Protein AF-A0A2R8YCK4-F1 (afdb_monomer)

Sequence (81 aa):
MGLQACLLGLFALILSGKCSYSPEPDQRRTLPPGWVSLGRADPEEELSLTFALRQQNVERLSELVQAVSDPSSPQYGAFWD

Solvent-accessible surface area (backbone atoms only — not comparable to full-atom values): 5725 Å² total; per-residue (Å²): 123,67,67,62,53,50,53,52,53,52,52,56,58,66,67,63,62,78,83,80,83,65,97,61,81,82,62,84,84,70,84,58,91,95,66,79,88,91,73,81,79,62,93,86,61,88,77,93,81,87,82,88,73,92,82,75,65,62,69,59,49,52,54,48,52,50,39,28,67,34,87,87,37,96,43,41,75,65,75,83,135

Radius of gyration: 25.92 Å; Cα contacts (8 Å, |Δi|>4): 15; chains: 1; bounding box: 75×28×49 Å

Organism: Homo sapiens (NCBI:txid9606)

Foldseek 3Di:
DPPVVVVVVVVVVVVPPPPDDDPCPPDDPDDDPPDDDPDDDDPPDDDDDDDDDDDPPVVVVVVVCCQCPDPVHPNDVVDDD

Structure (mmCIF, N/CA/C/O backbone):
data_AF-A0A2R8YCK4-F1
#
_entry.id   AF-A0A2R8YCK4-F1
#
loop_
_atom_site.group_PDB
_atom_site.id
_atom_site.type_symbol
_atom_site.label_atom_id
_atom_site.label_alt_id
_atom_site.label_comp_id
_atom_site.label_asym_id
_atom_site.label_entity_id
_atom_site.label_seq_id
_atom_site.pdbx_PDB_ins_code
_atom_site.Cartn_x
_atom_site.Cartn_y
_atom_site.Cartn_z
_atom_site.occupancy
_atom_site.B_iso_or_equiv
_atom_site.auth_seq_id
_atom_site.auth_comp_id
_atom_site.auth_asym_id
_atom_site.auth_atom_id
_atom_site.pdbx_PDB_model_num
ATOM 1 N N . MET A 1 1 ? 55.121 6.742 11.656 1.00 55.81 1 MET A N 1
ATOM 2 C CA . MET A 1 1 ? 53.800 7.413 11.662 1.00 55.81 1 MET A CA 1
ATOM 3 C C . MET A 1 1 ? 52.946 7.137 10.412 1.00 55.81 1 MET A C 1
ATOM 5 O O . MET A 1 1 ? 51.733 7.157 10.536 1.00 55.81 1 MET A O 1
ATOM 9 N N . GLY A 1 2 ? 53.511 6.839 9.228 1.00 61.62 2 GLY A N 1
ATOM 10 C CA . GLY A 1 2 ? 52.717 6.673 7.987 1.00 61.62 2 GLY A CA 1
ATOM 11 C C . GLY A 1 2 ? 51.959 5.344 7.810 1.00 61.62 2 GLY A C 1
ATOM 12 O O . GLY A 1 2 ? 50.873 5.338 7.238 1.00 61.62 2 GLY A O 1
ATOM 13 N N . LEU A 1 3 ? 52.480 4.224 8.327 1.00 59.78 3 LEU A N 1
ATOM 14 C CA . LEU A 1 3 ? 51.873 2.898 8.116 1.00 59.78 3 LEU A CA 1
ATOM 15 C C . LEU A 1 3 ? 50.554 2.719 8.888 1.00 59.78 3 LEU A C 1
ATOM 17 O O . LEU A 1 3 ? 49.604 2.135 8.376 1.00 59.78 3 LEU A O 1
ATOM 21 N N . GLN A 1 4 ? 50.473 3.275 10.100 1.00 60.91 4 GLN A N 1
ATOM 22 C CA . GLN A 1 4 ? 49.267 3.202 10.926 1.00 60.91 4 GLN A CA 1
ATOM 23 C C . GLN A 1 4 ? 48.138 4.081 10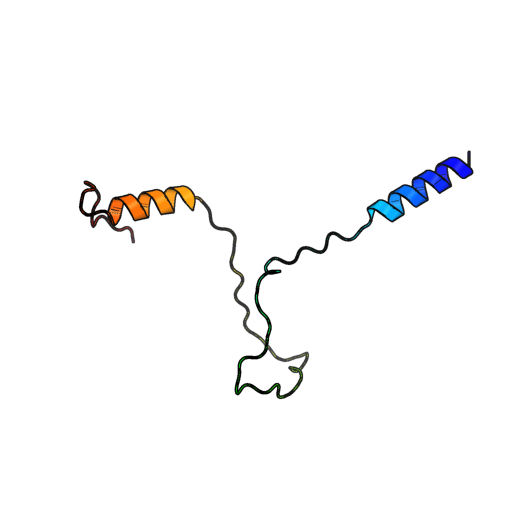.366 1.00 60.91 4 GLN A C 1
ATOM 25 O O . GLN A 1 4 ? 46.983 3.669 10.371 1.00 60.91 4 GLN A O 1
ATOM 30 N N . ALA A 1 5 ? 48.478 5.251 9.812 1.00 60.81 5 ALA A N 1
ATOM 31 C CA . ALA A 1 5 ? 47.523 6.103 9.107 1.00 60.81 5 ALA A CA 1
ATOM 32 C C . ALA A 1 5 ? 46.983 5.424 7.834 1.00 60.81 5 ALA A C 1
ATOM 34 O O . ALA A 1 5 ? 45.787 5.497 7.566 1.00 60.81 5 ALA A O 1
ATOM 35 N N . CYS A 1 6 ? 47.832 4.694 7.096 1.00 59.81 6 CYS A N 1
ATOM 36 C CA . CYS A 1 6 ? 47.396 3.906 5.937 1.00 59.81 6 CYS A CA 1
ATOM 37 C C . CYS A 1 6 ? 46.465 2.750 6.334 1.00 59.81 6 CYS A C 1
ATOM 39 O O . CYS A 1 6 ? 45.450 2.539 5.677 1.00 59.81 6 CYS A O 1
ATOM 41 N N . LEU A 1 7 ? 46.773 2.030 7.419 1.00 61.34 7 LEU A N 1
ATOM 42 C CA . LEU A 1 7 ? 45.937 0.933 7.923 1.00 61.34 7 LEU A CA 1
ATOM 43 C C . LEU A 1 7 ? 44.569 1.426 8.424 1.00 61.34 7 LEU A C 1
ATOM 45 O O . LEU A 1 7 ? 43.552 0.799 8.135 1.00 61.34 7 LEU A O 1
ATOM 49 N N . LEU A 1 8 ? 44.526 2.571 9.112 1.00 62.94 8 LEU A N 1
ATOM 50 C CA . LEU A 1 8 ? 43.274 3.203 9.546 1.00 62.94 8 LEU A CA 1
ATOM 51 C C . LEU A 1 8 ? 42.452 3.732 8.358 1.00 62.94 8 LEU A C 1
ATOM 53 O O . LEU A 1 8 ? 41.233 3.569 8.338 1.00 62.94 8 LEU A O 1
ATOM 57 N N . GLY A 1 9 ? 43.107 4.302 7.341 1.00 60.31 9 GLY A N 1
ATOM 58 C CA . GLY A 1 9 ? 42.453 4.734 6.103 1.00 60.31 9 GLY A CA 1
ATOM 59 C C . GLY A 1 9 ? 41.843 3.573 5.310 1.00 60.31 9 GLY A C 1
ATOM 60 O O . GLY A 1 9 ? 40.717 3.681 4.829 1.00 60.31 9 GLY A O 1
ATOM 61 N N . LEU A 1 10 ? 42.539 2.432 5.236 1.00 59.59 10 LEU A N 1
ATOM 62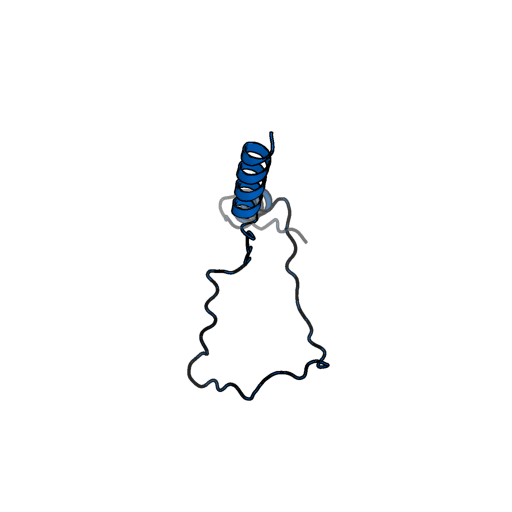 C CA . LEU A 1 10 ? 42.016 1.208 4.618 1.00 59.59 10 LEU A CA 1
ATOM 63 C C . LEU A 1 10 ? 40.806 0.649 5.380 1.00 59.59 10 LEU A C 1
ATOM 65 O O . LEU A 1 10 ? 39.835 0.233 4.754 1.00 59.59 10 LEU A O 1
ATOM 69 N N . PHE A 1 11 ? 40.819 0.690 6.716 1.00 58.88 11 PHE A N 1
ATOM 70 C CA . PHE A 1 11 ? 39.692 0.237 7.538 1.00 58.88 11 PHE A CA 1
ATOM 71 C C . PHE A 1 11 ? 38.435 1.107 7.340 1.00 58.88 11 PHE A C 1
ATOM 73 O O . PHE A 1 11 ? 37.327 0.583 7.233 1.00 58.88 11 PHE A O 1
ATOM 80 N N . ALA A 1 12 ? 38.602 2.428 7.203 1.00 60.56 12 ALA A N 1
ATOM 81 C CA . ALA A 1 12 ? 37.502 3.354 6.916 1.00 60.56 12 ALA A CA 1
ATOM 82 C C . ALA A 1 12 ? 36.887 3.154 5.512 1.00 60.56 12 ALA A C 1
ATOM 84 O O . ALA A 1 12 ? 35.678 3.312 5.334 1.00 60.56 12 ALA A O 1
ATOM 85 N N . LEU A 1 13 ? 37.696 2.753 4.524 1.00 57.22 13 LEU A N 1
ATOM 86 C CA . LEU A 1 13 ? 37.227 2.409 3.175 1.00 57.22 13 LEU A CA 1
ATOM 87 C C . LEU A 1 13 ? 36.401 1.112 3.149 1.00 57.22 13 LEU A C 1
ATOM 89 O O . LEU A 1 13 ? 35.427 1.032 2.405 1.00 57.22 13 LEU A O 1
ATOM 93 N N . ILE A 1 14 ? 36.737 0.130 3.992 1.00 58.56 14 ILE A N 1
ATOM 94 C CA . ILE A 1 14 ? 36.001 -1.144 4.102 1.00 58.56 14 ILE A CA 1
ATOM 95 C C . ILE A 1 14 ? 34.624 -0.943 4.764 1.00 58.56 14 ILE A C 1
ATOM 97 O O . ILE A 1 14 ? 33.661 -1.617 4.404 1.00 58.56 14 ILE A O 1
ATOM 101 N N . LEU A 1 15 ? 34.498 0.023 5.681 1.00 54.12 15 LEU A N 1
ATOM 102 C CA . LEU A 1 15 ? 33.233 0.379 6.343 1.00 54.12 15 LEU A CA 1
ATOM 103 C C . LEU A 1 15 ? 32.295 1.240 5.482 1.00 54.12 15 LEU A C 1
ATOM 105 O O . LEU A 1 15 ? 31.122 1.374 5.819 1.00 54.12 15 LEU A O 1
ATOM 109 N N . SER A 1 16 ? 32.756 1.769 4.343 1.00 56.59 16 SER A N 1
ATOM 110 C CA . SER A 1 16 ? 31.901 2.455 3.356 1.00 56.59 16 SER A CA 1
ATOM 111 C C . SER A 1 16 ? 31.136 1.470 2.458 1.00 56.59 16 SER A C 1
ATOM 113 O O . SER A 1 16 ? 30.881 1.735 1.280 1.00 56.59 16 SER A O 1
ATOM 115 N N . GLY A 1 17 ? 30.763 0.312 3.009 1.00 58.34 17 GLY A N 1
ATOM 116 C CA . GLY A 1 17 ? 29.798 -0.587 2.398 1.00 58.34 17 GLY A CA 1
ATOM 117 C C . GLY A 1 17 ? 28.465 0.143 2.299 1.00 58.34 17 GLY A C 1
ATOM 118 O O . GLY A 1 17 ? 27.811 0.403 3.303 1.00 58.34 17 GLY A O 1
ATOM 119 N N . LYS A 1 18 ? 28.082 0.525 1.082 1.00 60.31 18 LYS A N 1
ATOM 120 C CA . LYS A 1 18 ? 26.780 1.122 0.784 1.00 60.31 18 LYS A CA 1
ATOM 121 C C . LYS A 1 18 ? 25.676 0.213 1.329 1.00 60.31 18 LYS A C 1
ATOM 123 O O . LYS A 1 18 ? 25.387 -0.819 0.729 1.00 60.31 18 LYS A O 1
ATOM 128 N N . CYS A 1 19 ? 25.043 0.601 2.435 1.00 60.97 19 CYS A N 1
ATOM 129 C CA . CYS A 1 19 ? 23.779 0.013 2.868 1.00 60.97 19 CYS A CA 1
ATOM 130 C C . CYS A 1 19 ? 22.718 0.372 1.822 1.00 60.97 19 CYS A C 1
ATOM 132 O O . CYS A 1 19 ? 22.114 1.441 1.870 1.00 60.97 19 CYS A O 1
ATOM 134 N N . SER A 1 20 ? 22.543 -0.488 0.820 1.00 77.06 20 SER A N 1
ATOM 135 C CA . SER A 1 20 ? 21.445 -0.369 -0.132 1.00 77.06 20 SER A CA 1
ATOM 136 C C . SER A 1 20 ? 20.166 -0.810 0.576 1.00 77.06 20 SER A C 1
ATOM 138 O O . SER A 1 20 ? 20.006 -1.983 0.904 1.00 77.06 20 SER A O 1
ATOM 140 N N . TYR A 1 21 ? 19.287 0.145 0.870 1.00 87.81 21 TYR A N 1
ATOM 141 C CA . TYR A 1 21 ? 17.954 -0.129 1.392 1.00 87.81 21 TYR A CA 1
ATOM 142 C C . TYR A 1 21 ? 16.983 -0.282 0.221 1.00 87.81 21 TYR A C 1
ATOM 144 O O . TYR A 1 21 ? 16.851 0.623 -0.603 1.00 87.81 21 TYR A O 1
ATOM 152 N N . SER A 1 22 ? 16.307 -1.426 0.153 1.00 92.62 22 SER A N 1
ATOM 153 C CA . SER A 1 22 ? 15.163 -1.642 -0.728 1.00 92.62 22 SER A CA 1
ATOM 154 C C . SER A 1 22 ? 13.927 -1.795 0.158 1.00 92.62 22 SER A C 1
ATOM 156 O O . SER A 1 22 ? 13.953 -2.667 1.025 1.00 92.62 22 SER A O 1
ATOM 158 N N . PRO A 1 23 ? 12.880 -0.963 -0.004 1.00 93.88 23 PRO A N 1
ATOM 159 C CA . PRO A 1 23 ? 11.679 -1.052 0.828 1.00 93.88 23 PRO A CA 1
ATOM 160 C C . PRO A 1 23 ? 10.840 -2.306 0.547 1.00 93.88 23 PRO A C 1
ATOM 162 O O . PRO A 1 23 ? 10.061 -2.702 1.403 1.00 93.88 23 PRO A O 1
ATOM 165 N N . GLU A 1 24 ? 11.013 -2.933 -0.621 1.00 95.94 24 GLU A N 1
ATOM 166 C CA . GLU A 1 24 ? 10.203 -4.066 -1.088 1.00 95.94 24 GLU A CA 1
ATOM 167 C C . GLU A 1 24 ? 11.090 -5.203 -1.647 1.00 95.94 24 GLU A C 1
ATOM 169 O O . GLU A 1 24 ? 11.035 -5.526 -2.841 1.00 95.94 24 GLU A O 1
ATOM 174 N N . PRO A 1 25 ? 11.978 -5.807 -0.833 1.00 94.94 25 PRO A N 1
ATOM 175 C CA . PRO A 1 25 ? 12.857 -6.882 -1.298 1.00 94.94 25 PRO A CA 1
ATOM 176 C C . PRO A 1 25 ? 12.090 -8.180 -1.607 1.00 94.94 25 PRO A C 1
ATOM 178 O O . PRO A 1 25 ? 12.550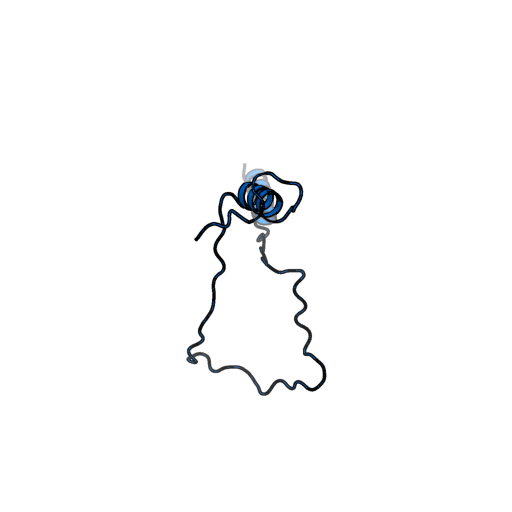 -9.006 -2.394 1.00 94.94 25 PRO A O 1
ATOM 181 N N . ASP A 1 26 ? 10.928 -8.353 -0.988 1.00 96.56 26 ASP A N 1
ATOM 182 C CA . ASP A 1 26 ? 10.027 -9.498 -1.066 1.00 96.56 26 ASP A CA 1
ATOM 183 C C . ASP A 1 26 ? 8.958 -9.362 -2.163 1.00 96.56 26 ASP A C 1
ATOM 185 O O . ASP A 1 26 ? 8.303 -10.349 -2.517 1.00 96.56 26 ASP A O 1
ATOM 189 N N . GLN A 1 27 ? 8.827 -8.179 -2.769 1.00 96.19 27 GLN A N 1
ATOM 190 C CA . GLN A 1 27 ? 7.894 -7.962 -3.867 1.00 96.19 27 GLN A CA 1
ATOM 191 C C . GLN A 1 27 ? 8.310 -8.766 -5.105 1.00 96.19 27 GLN A C 1
ATOM 193 O O . GLN A 1 27 ? 9.369 -8.558 -5.715 1.00 96.19 27 GLN A O 1
ATOM 198 N N . ARG A 1 28 ? 7.436 -9.685 -5.529 1.00 96.19 28 ARG A N 1
ATOM 199 C CA . ARG A 1 28 ? 7.649 -10.484 -6.741 1.00 96.19 28 ARG A CA 1
ATOM 200 C C . ARG A 1 28 ? 7.509 -9.603 -7.979 1.00 96.19 28 ARG A C 1
ATOM 202 O O . ARG A 1 28 ? 6.452 -9.043 -8.240 1.00 96.19 28 ARG A O 1
ATOM 20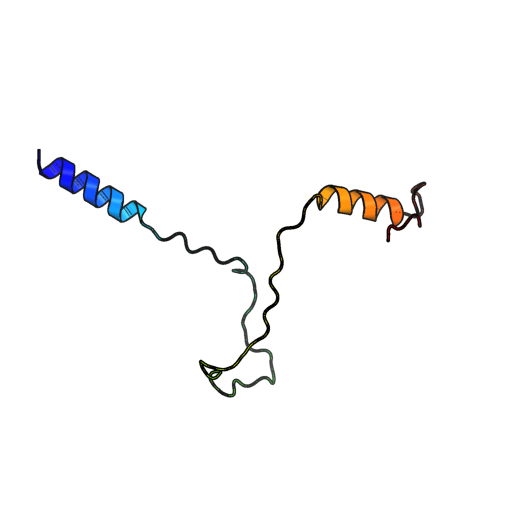9 N N . ARG A 1 29 ? 8.575 -9.540 -8.779 1.00 94.62 29 ARG A N 1
ATOM 210 C CA . ARG A 1 29 ? 8.655 -8.757 -10.029 1.00 94.62 29 ARG A CA 1
ATOM 211 C C . ARG A 1 29 ? 8.650 -9.633 -11.290 1.00 94.62 29 ARG A C 1
ATOM 213 O O . ARG A 1 29 ? 9.149 -9.234 -12.336 1.00 94.62 29 ARG A O 1
ATOM 220 N N . THR A 1 30 ? 8.127 -10.855 -11.190 1.00 96.12 30 THR A N 1
ATOM 221 C CA . THR A 1 30 ? 8.004 -11.789 -12.321 1.00 96.12 30 THR A CA 1
ATOM 222 C C . THR A 1 30 ? 6.874 -11.369 -13.252 1.00 96.12 30 THR A C 1
ATOM 224 O O . THR A 1 30 ? 5.782 -11.059 -12.780 1.00 96.12 30 THR A O 1
ATOM 227 N N . LEU A 1 31 ? 7.113 -11.420 -14.564 1.00 95.94 31 LEU A N 1
ATOM 228 C CA . LEU A 1 31 ? 6.090 -11.131 -15.567 1.00 95.94 31 LEU A CA 1
ATOM 229 C C . LEU A 1 31 ? 4.964 -12.185 -15.485 1.00 95.94 31 LEU A C 1
ATOM 231 O O . LEU A 1 31 ? 5.266 -13.380 -15.572 1.00 95.94 31 LEU A O 1
ATOM 235 N N . PRO A 1 32 ? 3.691 -11.793 -15.293 1.00 96.94 32 PRO A N 1
ATOM 236 C CA . PRO A 1 32 ? 2.601 -12.760 -15.205 1.00 96.94 32 PRO A CA 1
ATOM 237 C C . PRO A 1 32 ? 2.365 -13.498 -16.539 1.00 96.94 32 PRO A C 1
ATOM 239 O O . PRO A 1 32 ? 2.698 -12.973 -17.605 1.00 96.94 32 PRO A O 1
ATOM 242 N N . PRO A 1 33 ? 1.754 -14.697 -16.526 1.00 96.69 33 PRO A N 1
ATOM 243 C CA . PRO A 1 33 ? 1.436 -15.426 -17.753 1.00 96.69 33 PRO A CA 1
ATOM 244 C C . PRO A 1 33 ? 0.545 -14.613 -18.700 1.00 96.69 33 PRO A C 1
ATOM 246 O O . PRO A 1 33 ? -0.396 -13.954 -18.263 1.00 96.69 33 PRO A O 1
ATOM 249 N N . GLY A 1 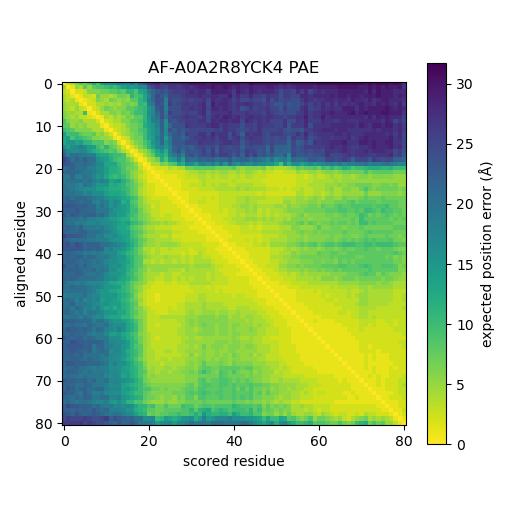34 ? 0.834 -14.676 -20.001 1.00 97.12 34 GLY A N 1
ATOM 250 C CA . GLY A 1 34 ? 0.099 -13.936 -21.034 1.00 97.12 34 GLY A CA 1
ATOM 251 C C . GLY A 1 34 ? 0.527 -12.475 -21.211 1.00 97.12 34 GLY A C 1
ATOM 252 O O . GLY A 1 34 ? 0.062 -11.830 -22.147 1.00 97.12 34 GLY A O 1
ATOM 253 N N . TRP A 1 35 ? 1.430 -11.959 -20.372 1.00 97.56 35 TRP A 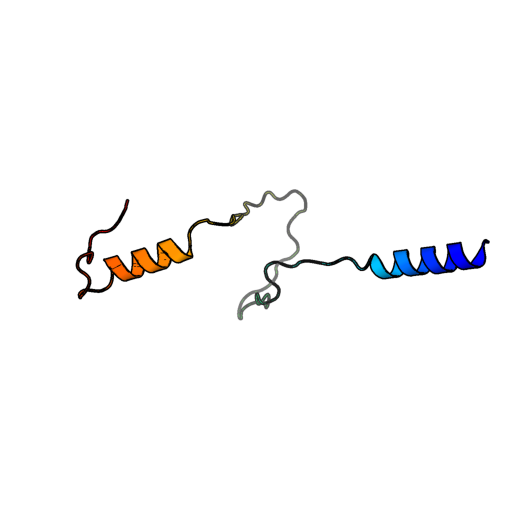N 1
ATOM 254 C CA . TRP A 1 35 ? 1.996 -10.620 -20.531 1.00 97.56 35 TRP A CA 1
ATOM 255 C C . TRP A 1 35 ? 3.267 -10.645 -21.378 1.00 97.56 35 TRP A C 1
ATOM 257 O O . TRP A 1 35 ? 4.053 -11.592 -21.327 1.00 97.56 35 TRP A O 1
ATOM 267 N N . VAL A 1 36 ? 3.485 -9.571 -22.138 1.00 97.50 36 VAL A N 1
ATOM 268 C CA . VAL A 1 36 ? 4.666 -9.378 -22.987 1.00 97.50 36 VAL A CA 1
ATOM 269 C C . VAL A 1 36 ? 5.231 -7.983 -22.735 1.00 97.50 36 VAL A C 1
ATOM 271 O O . VAL A 1 36 ? 4.482 -7.012 -22.654 1.00 97.50 36 VAL A O 1
ATOM 274 N N . SER A 1 37 ? 6.555 -7.874 -22.605 1.00 96.31 37 SER A N 1
ATOM 275 C CA . SER A 1 37 ? 7.236 -6.577 -22.535 1.00 96.31 37 SER A CA 1
ATOM 276 C C . SER A 1 37 ? 7.350 -5.981 -23.939 1.00 96.31 37 SER A C 1
ATOM 278 O O . SER A 1 37 ? 7.914 -6.615 -24.829 1.00 96.31 37 SER A O 1
ATOM 280 N N . LEU A 1 38 ? 6.806 -4.778 -24.138 1.00 96.94 38 LEU A N 1
ATOM 281 C CA . LEU A 1 38 ? 6.794 -4.101 -25.442 1.00 96.94 38 LEU A CA 1
ATOM 282 C C . LEU A 1 38 ? 8.039 -3.241 -25.698 1.00 96.94 38 LEU A C 1
ATOM 284 O O . LEU A 1 38 ? 8.278 -2.831 -26.829 1.00 96.94 38 LEU A O 1
ATOM 288 N N . GLY A 1 39 ? 8.839 -2.973 -24.667 1.00 96.12 39 GLY A N 1
ATOM 289 C CA . GLY A 1 39 ? 10.017 -2.122 -24.768 1.00 96.12 39 GLY A CA 1
ATOM 290 C C . GLY A 1 39 ? 10.244 -1.296 -23.510 1.00 96.12 39 GLY A C 1
ATOM 291 O O . GLY A 1 39 ? 9.606 -1.500 -22.477 1.00 96.12 39 GLY A O 1
ATOM 292 N N . ARG A 1 40 ? 11.198 -0.371 -23.606 1.00 96.88 40 ARG A N 1
ATOM 293 C CA . ARG A 1 40 ? 11.532 0.580 -22.546 1.00 96.88 40 ARG A CA 1
ATOM 294 C C . ARG A 1 40 ? 10.661 1.831 -22.696 1.00 96.88 40 ARG A C 1
ATOM 296 O O . ARG A 1 40 ? 10.507 2.304 -23.816 1.00 96.88 40 ARG A O 1
ATOM 303 N N . ALA A 1 41 ? 10.142 2.344 -21.581 1.00 96.12 41 ALA A N 1
ATOM 304 C CA . ALA A 1 41 ? 9.470 3.645 -21.534 1.00 96.12 41 ALA A CA 1
ATOM 305 C C . ALA A 1 41 ? 10.410 4.771 -21.998 1.00 96.12 41 ALA A C 1
ATOM 307 O O . ALA A 1 41 ? 11.633 4.668 -21.817 1.00 96.12 41 ALA A O 1
ATOM 308 N N . ASP A 1 42 ? 9.850 5.819 -22.598 1.00 97.38 42 ASP A N 1
ATOM 309 C CA . ASP A 1 42 ? 10.644 6.964 -23.047 1.00 97.38 42 ASP A CA 1
ATOM 310 C C . ASP A 1 42 ? 11.203 7.723 -21.824 1.00 97.38 42 ASP A C 1
ATOM 312 O O . ASP A 1 42 ? 10.506 7.845 -20.814 1.00 97.38 42 ASP A O 1
ATOM 316 N N . PRO A 1 43 ? 12.465 8.198 -21.843 1.00 96.69 43 PRO A N 1
ATOM 317 C CA . PRO A 1 43 ? 13.030 8.946 -20.720 1.00 96.69 43 PRO A CA 1
ATOM 318 C C . PRO A 1 43 ? 12.251 10.207 -20.328 1.00 96.69 43 PRO A C 1
ATOM 320 O O . PRO A 1 43 ? 12.301 10.586 -19.160 1.00 96.69 43 PRO A O 1
ATOM 323 N N . GLU A 1 44 ? 11.555 10.836 -21.277 1.00 97.56 44 GLU A N 1
ATOM 324 C CA . GLU A 1 44 ? 10.784 12.068 -21.068 1.00 97.56 44 GLU A CA 1
ATOM 325 C C . GLU A 1 44 ? 9.284 11.790 -20.843 1.00 97.56 44 GLU A C 1
ATOM 327 O O . GLU A 1 44 ? 8.474 12.715 -20.777 1.00 97.56 44 GLU A O 1
ATOM 332 N N . GLU A 1 45 ? 8.887 10.518 -20.739 1.00 97.31 45 GLU A N 1
ATOM 333 C CA . GLU A 1 45 ? 7.502 10.130 -20.480 1.00 97.31 45 GLU A CA 1
ATOM 334 C C . GLU A 1 45 ? 7.093 10.484 -19.044 1.00 97.31 45 GLU A C 1
ATOM 336 O O . GLU A 1 45 ? 7.718 10.058 -18.067 1.00 97.31 45 GLU A O 1
ATOM 341 N N . GLU A 1 46 ? 6.012 11.251 -18.896 1.00 97.44 46 GLU A N 1
ATOM 342 C CA . GLU A 1 46 ? 5.477 11.589 -17.579 1.00 97.44 46 GLU A CA 1
ATOM 343 C C . GLU A 1 46 ? 4.710 10.406 -16.979 1.00 97.44 46 GLU A C 1
ATOM 345 O O . GLU A 1 46 ? 3.746 9.895 -17.552 1.00 97.44 46 GLU A O 1
ATOM 350 N N . LEU A 1 47 ? 5.112 9.999 -15.774 1.00 97.12 47 LEU A N 1
ATOM 351 C CA . LEU A 1 47 ? 4.486 8.917 -15.021 1.00 97.12 47 LEU A CA 1
ATOM 352 C C . LEU A 1 47 ? 3.938 9.455 -13.699 1.00 97.12 47 LEU A C 1
ATOM 354 O O . LEU A 1 47 ? 4.609 10.200 -12.984 1.00 97.12 47 LEU A O 1
ATOM 358 N N . SER A 1 48 ? 2.731 9.031 -13.331 1.00 97.75 48 SER A N 1
ATOM 359 C CA . SER A 1 48 ? 2.168 9.325 -12.014 1.00 97.75 48 SER A CA 1
ATOM 360 C C . SER A 1 48 ? 2.549 8.225 -11.027 1.00 97.75 48 SER A C 1
ATOM 362 O O . SER A 1 48 ? 2.224 7.057 -11.237 1.00 97.75 48 SER A O 1
ATOM 364 N N . LEU A 1 49 ? 3.244 8.594 -9.948 1.00 97.88 49 LEU A N 1
ATOM 365 C CA . LEU A 1 49 ? 3.672 7.673 -8.896 1.00 97.88 49 LEU A CA 1
ATOM 366 C C . LEU A 1 49 ? 2.960 7.991 -7.583 1.00 97.88 49 LEU A C 1
ATOM 368 O O . LEU A 1 49 ? 2.847 9.149 -7.181 1.00 97.88 49 LEU A O 1
ATOM 372 N N . THR A 1 50 ? 2.520 6.950 -6.881 1.00 98.19 50 THR A N 1
ATOM 373 C CA . THR A 1 50 ? 1.961 7.073 -5.533 1.00 98.19 50 THR A CA 1
ATOM 374 C C . THR A 1 50 ? 3.029 6.752 -4.494 1.00 98.19 50 THR A C 1
ATOM 376 O O . THR A 1 50 ? 3.622 5.677 -4.517 1.00 98.19 50 THR A O 1
ATOM 379 N N . PHE A 1 51 ? 3.241 7.671 -3.552 1.00 97.38 51 PHE A N 1
ATOM 380 C CA . PHE A 1 51 ? 4.163 7.488 -2.434 1.00 97.38 51 PHE A CA 1
ATOM 381 C C . PHE A 1 51 ? 3.375 7.240 -1.146 1.00 97.38 51 PHE A C 1
ATOM 383 O O . PHE A 1 51 ? 2.720 8.144 -0.627 1.00 97.38 51 PHE A O 1
ATOM 390 N N . ALA A 1 52 ? 3.447 6.017 -0.620 1.00 97.31 52 ALA A N 1
ATOM 391 C CA . ALA A 1 52 ? 2.844 5.674 0.663 1.00 97.31 52 ALA A CA 1
ATOM 392 C C . ALA A 1 52 ? 3.713 6.207 1.814 1.00 97.31 52 ALA A C 1
ATOM 394 O O . ALA A 1 52 ? 4.844 5.765 2.018 1.00 97.31 52 ALA A O 1
ATOM 395 N N . LEU A 1 53 ? 3.190 7.182 2.559 1.00 97.94 53 LEU A N 1
ATOM 396 C CA . LEU A 1 53 ? 3.886 7.783 3.697 1.00 97.94 53 LEU A CA 1
ATOM 397 C C . LEU A 1 53 ? 3.689 6.956 4.971 1.00 97.94 53 LEU A C 1
ATOM 399 O O . LEU A 1 53 ? 2.696 6.247 5.134 1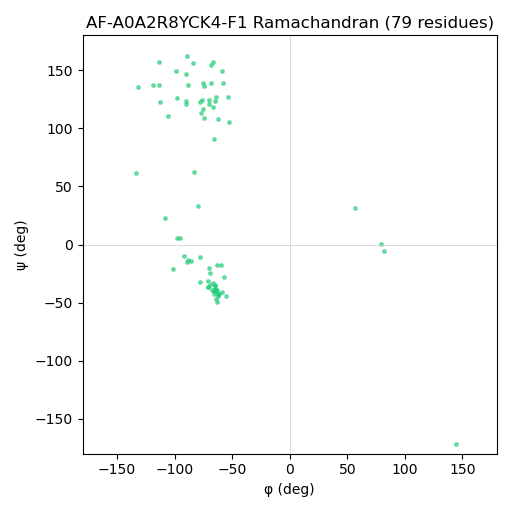.00 97.94 53 LEU A O 1
ATOM 403 N N . ARG A 1 54 ? 4.624 7.093 5.917 1.00 97.31 54 ARG A N 1
ATOM 404 C CA . ARG A 1 54 ? 4.519 6.454 7.232 1.00 97.31 54 ARG A CA 1
ATOM 405 C C . ARG A 1 54 ? 3.314 7.003 8.000 1.00 97.31 54 ARG A C 1
ATOM 407 O O . ARG A 1 54 ? 3.208 8.208 8.210 1.00 97.31 54 ARG A O 1
ATOM 414 N N . GLN A 1 55 ? 2.461 6.102 8.471 1.00 97.38 55 GLN A N 1
ATOM 415 C CA . GLN A 1 55 ? 1.292 6.417 9.290 1.00 97.38 55 GLN A CA 1
ATOM 416 C C . GLN A 1 55 ? 1.636 6.429 10.787 1.00 97.38 55 GLN A C 1
ATOM 418 O O . GLN A 1 55 ? 2.668 5.903 11.215 1.00 97.38 55 GLN A O 1
ATOM 423 N N . GLN A 1 56 ? 0.764 7.043 11.584 1.00 97.69 56 GLN A N 1
ATOM 424 C CA . GLN A 1 56 ? 0.875 7.116 13.041 1.00 97.69 56 GLN A CA 1
ATOM 425 C C . GLN A 1 56 ? -0.260 6.326 13.699 1.00 97.69 56 GLN A C 1
ATOM 427 O O . GLN A 1 56 ? -1.312 6.134 13.097 1.00 97.69 56 GLN A O 1
ATOM 432 N N . ASN A 1 57 ? -0.051 5.907 14.950 1.00 97.38 57 ASN A N 1
ATOM 433 C CA . ASN A 1 57 ? -1.069 5.291 15.810 1.00 97.38 57 ASN A CA 1
ATOM 434 C C . ASN A 1 57 ? -1.737 4.037 15.211 1.00 97.38 57 ASN A C 1
ATOM 436 O O . ASN A 1 57 ? -2.906 3.772 15.486 1.00 97.38 57 ASN A O 1
ATOM 440 N N . VAL A 1 58 ? -1.008 3.261 14.406 1.00 97.75 58 VAL A N 1
ATOM 441 C CA . VAL A 1 58 ? -1.551 2.093 13.692 1.00 97.75 58 VAL A CA 1
ATOM 442 C C . VAL A 1 58 ? -1.998 1.001 14.668 1.00 97.75 58 VAL A C 1
ATOM 444 O O . VAL A 1 58 ? -3.035 0.377 14.467 1.00 97.75 58 VAL A O 1
ATOM 447 N N . GLU A 1 59 ? -1.281 0.819 15.776 1.00 97.94 59 GLU A N 1
ATOM 448 C CA . GLU A 1 59 ? -1.647 -0.127 16.832 1.00 97.94 59 GLU A CA 1
ATOM 449 C C . GLU A 1 59 ? -2.972 0.274 17.489 1.00 97.94 59 GLU A C 1
ATOM 451 O O . GLU A 1 59 ? -3.890 -0.538 17.600 1.00 97.94 59 GLU A O 1
ATOM 456 N N . ARG A 1 60 ? -3.117 1.559 17.839 1.00 97.00 60 ARG A N 1
ATOM 457 C CA . ARG A 1 60 ? -4.364 2.081 18.406 1.00 97.00 60 ARG A CA 1
ATOM 458 C C . ARG A 1 60 ? -5.514 1.976 17.410 1.00 97.00 60 ARG A C 1
ATOM 460 O O . ARG A 1 60 ? -6.624 1.636 17.804 1.00 97.00 60 ARG A O 1
ATOM 467 N N . LEU A 1 61 ? -5.257 2.239 16.130 1.00 96.94 61 LEU A N 1
ATOM 468 C CA . LEU A 1 61 ? -6.246 2.048 15.075 1.00 96.94 61 LEU A CA 1
ATOM 469 C C . LEU A 1 61 ? -6.711 0.585 15.017 1.00 96.94 61 LEU A C 1
ATOM 471 O O . LEU A 1 61 ? -7.907 0.340 14.916 1.00 96.94 61 LEU A O 1
ATOM 475 N N . SER A 1 62 ? -5.803 -0.382 15.161 1.00 97.44 62 SER A N 1
ATOM 476 C CA . SER A 1 62 ? -6.165 -1.803 15.208 1.00 97.44 62 SER A CA 1
ATOM 477 C C . SER A 1 62 ? -7.057 -2.147 16.407 1.00 97.44 62 SER A C 1
ATOM 479 O O . SER A 1 62 ? -8.025 -2.889 16.250 1.00 97.44 62 SER A O 1
ATOM 481 N N . GLU A 1 63 ? -6.763 -1.616 17.597 1.00 97.19 63 GLU A N 1
ATOM 482 C CA . GLU A 1 63 ? -7.599 -1.813 18.795 1.00 97.19 63 GLU A CA 1
ATOM 483 C C . GLU A 1 63 ? -9.005 -1.244 18.602 1.00 97.19 63 GLU A C 1
ATOM 485 O O . GLU A 1 63 ? -10.003 -1.858 18.976 1.00 97.19 63 GLU A O 1
ATOM 490 N N . LEU A 1 64 ? -9.071 -0.058 18.005 1.00 96.44 64 LEU A N 1
ATOM 491 C CA . LEU A 1 64 ? -10.305 0.638 17.691 1.00 96.44 64 LEU A CA 1
ATOM 492 C C . LEU A 1 64 ? -11.141 -0.163 16.686 1.00 96.44 64 LEU A C 1
ATOM 494 O O . LEU A 1 64 ? -12.306 -0.442 16.959 1.00 96.44 64 LEU A O 1
ATOM 498 N N . VAL A 1 65 ? -10.536 -0.622 15.586 1.00 97.25 65 VAL A N 1
ATOM 499 C CA . VAL A 1 65 ? -11.192 -1.500 14.603 1.00 97.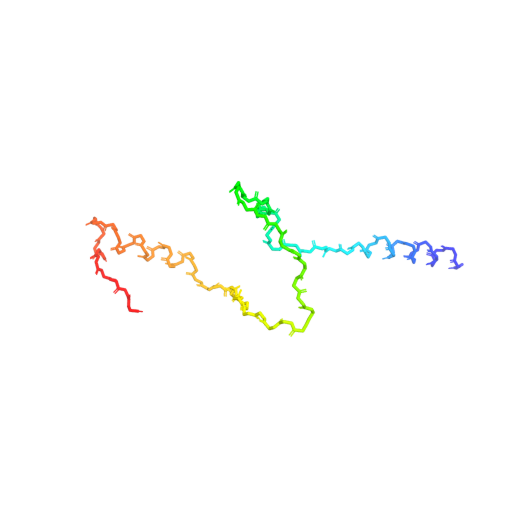25 65 VAL A CA 1
ATOM 500 C C . VAL A 1 65 ? -11.754 -2.751 15.276 1.00 97.25 65 VAL A C 1
ATOM 502 O O . VAL A 1 65 ? -12.906 -3.106 15.028 1.00 97.25 65 VAL A O 1
ATOM 505 N N . GLN A 1 66 ? -10.996 -3.393 16.169 1.00 97.62 66 GLN A N 1
ATOM 506 C CA . GLN A 1 66 ? -11.485 -4.551 16.919 1.00 97.62 66 GLN A CA 1
ATOM 507 C C . GLN A 1 66 ? -12.689 -4.190 17.806 1.00 97.62 66 GLN A C 1
ATOM 509 O O . GLN A 1 66 ? -13.684 -4.912 17.819 1.00 97.62 66 GLN A O 1
ATOM 514 N N . ALA A 1 67 ? -12.625 -3.061 18.515 1.00 97.44 67 ALA A N 1
ATOM 515 C CA . ALA A 1 67 ? -13.681 -2.625 19.424 1.00 97.44 67 ALA A CA 1
ATOM 516 C C . ALA A 1 67 ? -15.000 -2.299 18.708 1.00 97.44 67 ALA A C 1
ATOM 518 O O . ALA A 1 67 ? -16.061 -2.562 19.271 1.00 97.44 67 ALA A O 1
ATOM 519 N N . VAL A 1 68 ? -14.958 -1.747 17.493 1.00 97.81 68 VAL A N 1
ATOM 520 C CA . VAL A 1 68 ? -16.180 -1.386 16.747 1.00 97.81 68 VAL A CA 1
ATOM 521 C C . VAL A 1 68 ? -16.726 -2.511 15.876 1.00 97.81 68 VAL A C 1
ATOM 523 O O . VAL A 1 68 ? -17.875 -2.435 15.444 1.00 97.81 68 VAL A O 1
ATOM 526 N N . SER A 1 69 ? -15.930 -3.554 15.620 1.00 97.38 69 SER A N 1
ATOM 527 C CA . SER A 1 69 ? -16.319 -4.693 14.776 1.00 97.38 69 SER A CA 1
ATOM 528 C C . SER A 1 69 ? -16.741 -5.942 15.554 1.00 97.38 69 SER A C 1
ATOM 530 O O . SER A 1 69 ? -17.466 -6.766 14.999 1.00 97.38 69 SER A O 1
ATOM 532 N N . ASP A 1 70 ? -16.348 -6.088 16.823 1.00 97.62 70 ASP A N 1
ATOM 533 C CA . ASP A 1 70 ? -16.806 -7.192 17.674 1.00 97.62 70 ASP A CA 1
ATOM 534 C C . ASP A 1 70 ? -18.255 -6.959 18.142 1.00 97.62 70 ASP A C 1
ATOM 536 O O . ASP A 1 70 ? -18.486 -6.017 18.900 1.00 97.62 70 ASP A O 1
ATOM 540 N N . PRO A 1 71 ? -19.231 -7.812 17.773 1.00 97.38 71 PRO A N 1
ATOM 541 C CA . PRO A 1 71 ? -20.628 -7.667 18.198 1.00 97.38 71 PRO A CA 1
ATOM 542 C C . PRO A 1 71 ? -20.836 -7.784 19.714 1.00 97.38 71 PRO A C 1
ATOM 544 O O . PRO A 1 71 ? -21.880 -7.382 20.222 1.00 97.38 71 PRO A O 1
ATOM 547 N N . SER A 1 72 ? -19.865 -8.339 20.440 1.00 97.56 72 SER A N 1
ATOM 548 C CA . SER A 1 72 ? -19.892 -8.455 21.903 1.00 97.56 72 SER A CA 1
ATOM 549 C C . SER A 1 72 ? -19.353 -7.201 22.597 1.00 97.56 72 SER A C 1
ATOM 551 O O . SER A 1 72 ? -19.530 -7.034 23.806 1.00 97.56 72 SER A O 1
ATOM 553 N N . SER A 1 73 ? -18.673 -6.324 21.855 1.00 96.81 73 SER A N 1
ATOM 554 C CA . SER A 1 73 ? -18.118 -5.081 22.373 1.00 96.81 73 SER A CA 1
ATOM 555 C C . SER A 1 73 ? -19.222 -4.040 22.577 1.00 96.81 73 SER A C 1
ATOM 557 O O . SER A 1 73 ? -20.052 -3.835 21.690 1.00 96.81 73 SER A O 1
ATOM 559 N N . PRO A 1 74 ? -19.194 -3.272 23.681 1.00 96.38 74 PRO A N 1
ATOM 560 C CA . PRO A 1 74 ? -20.093 -2.131 23.864 1.00 96.38 74 PRO A CA 1
ATOM 561 C C . PRO A 1 74 ? -19.949 -1.040 22.792 1.00 96.38 74 PRO A C 1
ATOM 563 O O . PRO A 1 74 ? -20.818 -0.183 22.675 1.00 96.38 74 PRO A O 1
ATOM 566 N N . GLN A 1 7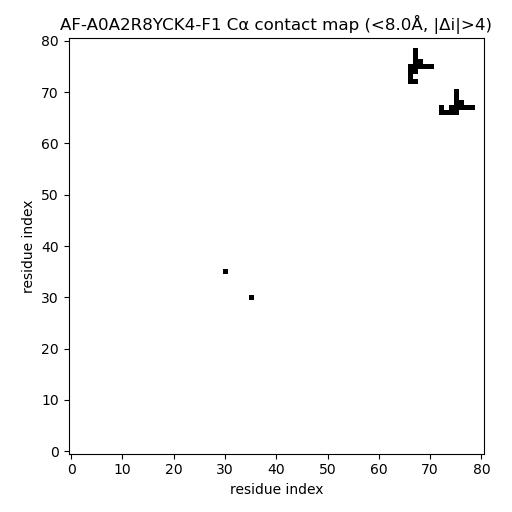5 ? -18.837 -1.035 22.051 1.00 95.00 75 GLN A N 1
ATOM 567 C CA . GLN A 1 75 ? -18.543 -0.061 20.997 1.00 95.00 75 GLN A CA 1
ATOM 568 C C . GLN A 1 75 ? -18.929 -0.569 19.601 1.00 95.00 75 GLN A C 1
ATOM 570 O O . GLN A 1 75 ? -18.644 0.107 18.613 1.00 95.00 75 GLN A O 1
ATOM 575 N N . TYR A 1 76 ? -19.571 -1.738 19.500 1.00 97.12 76 TYR A N 1
ATOM 576 C CA . TYR A 1 76 ? -19.984 -2.300 18.219 1.00 97.12 76 TYR A CA 1
ATOM 577 C C . TYR A 1 76 ? -20.823 -1.308 17.402 1.00 97.12 76 TYR A C 1
ATOM 579 O O . TYR A 1 76 ? -21.817 -0.765 17.885 1.00 97.12 76 TYR A O 1
ATOM 587 N N . GLY A 1 77 ? -20.415 -1.079 16.152 1.00 95.31 77 GLY A N 1
ATOM 588 C CA . GLY A 1 77 ? -21.094 -0.172 15.225 1.00 95.31 77 GLY A CA 1
ATOM 589 C C . GLY A 1 77 ? -20.805 1.321 15.428 1.00 95.31 77 GLY A C 1
ATOM 590 O O . GLY A 1 77 ? -21.320 2.135 14.664 1.00 95.31 77 GLY A O 1
ATOM 591 N N . ALA A 1 78 ? -19.974 1.705 16.402 1.00 95.38 78 ALA A N 1
ATOM 592 C CA . ALA A 1 78 ? -19.572 3.095 16.631 1.00 95.38 78 ALA A CA 1
ATOM 593 C C . ALA A 1 78 ? -18.401 3.514 15.719 1.00 95.38 78 ALA A C 1
ATOM 595 O O . ALA A 1 78 ? -17.306 3.812 16.193 1.00 95.38 78 ALA A O 1
ATOM 596 N N . PHE A 1 79 ? -18.620 3.492 14.402 1.00 94.12 79 PHE A N 1
ATOM 597 C CA . PHE A 1 79 ? -17.600 3.850 13.411 1.00 94.12 79 PHE A CA 1
ATOM 598 C C . PHE A 1 79 ? -17.246 5.348 13.444 1.00 94.12 79 PHE A C 1
ATOM 600 O O . PHE A 1 79 ? -18.058 6.180 13.850 1.00 94.12 79 PHE A O 1
ATOM 607 N N . TRP A 1 80 ? -16.028 5.675 13.007 1.00 85.38 80 TRP A N 1
ATOM 608 C CA . TRP A 1 80 ? -15.536 7.050 12.854 1.00 85.38 80 TRP A CA 1
ATOM 609 C C . TRP A 1 80 ? -15.641 7.500 11.390 1.00 85.38 80 TRP A C 1
ATOM 611 O O . TRP A 1 80 ? -15.525 6.655 10.499 1.00 85.38 80 TRP A O 1
ATOM 621 N N . ASP A 1 81 ? -15.842 8.805 11.173 1.00 75.44 81 ASP A N 1
ATOM 622 C CA . ASP A 1 81 ? -15.780 9.466 9.854 1.00 75.44 81 ASP A CA 1
ATOM 623 C C . ASP A 1 81 ? -14.334 9.709 9.383 1.00 75.44 81 ASP A C 1
ATOM 625 O O . ASP A 1 81 ? -13.457 9.970 10.247 1.00 75.44 81 ASP A O 1
#

Mean predicted aligned error: 10.63 Å

pLDDT: mean 87.23, std 15.87, range [54.12, 98.19]

InterPro domains:
  IPR015366 Peptidase S53, activation domain [PF09286] (33-80)
  IPR050819 Tripeptidyl-peptidase I and related peptidases [PTHR14218] (5-80)

Secondary structure (DSSP, 8-state):
-HHHHHHHHHHHHHT-------S-TT---PPPTT-----PPPTT--------PPPS-HHHHHHHHHHHH-TTSTTTT----